Protein AF-A0AAN4QYD1-F1 (afdb_monomer)

Mean predicted aligned error: 4.66 Å

Secondary structure (DSSP, 8-state):
-----HHHHHHHTTHHHHHHTT--EEEEE-SSSSSEEEEETTSPPEEEPTTS-EEETTS-EESSHHHHHHHHHHHHHHHHHHHHHHT-HHHHHHHHHHHHH-SEEEEEEEEETTEEEEEEEETTS--EEEEEETHHHHHHHHHHHHTT--PPP-

Foldseek 3Di:
DDPDDVLNVQLVLVCLLLLLQQWHWDWACDPDQARTWIDTPPAFIWGQHPQQKIAGPVGDIDNHNQVVLVVSLVVSLVQLVVCVVVVVQQNLVSLLCRNPQGHKHWPDWDDDPQWIWTWIGRPPGDIDIDIHHNSVVSSVVSNVVSVPRGRDDD

Solvent-accessible surface area (backbone atoms only — not comparable to full-atom values): 8546 Å² total; per-residue (Å²): 130,85,77,80,46,72,67,58,50,56,52,53,59,44,46,60,51,42,14,35,67,33,41,47,68,46,79,41,87,45,92,66,90,32,60,28,32,41,44,38,72,98,52,65,50,28,36,30,35,83,87,51,26,37,38,34,74,84,70,50,69,38,71,37,60,65,51,52,52,52,48,53,41,52,53,51,53,53,52,51,51,53,30,60,76,71,62,38,47,46,62,49,51,42,49,55,43,1,66,82,56,26,36,54,49,64,78,45,51,44,80,53,87,71,26,35,40,36,35,33,30,37,72,100,52,68,79,45,77,49,72,39,68,51,42,72,59,47,44,54,52,42,58,57,48,50,76,66,64,60,81,82,84,131

pLDDT: mean 91.32, std 9.87, range [44.62, 98.31]

Sequence (154 aa):
MIHPDALSRDYARLITPLGRMGWHVSLRECRDDARFLIVIGGRPTIRIMNDGSWRSDDGMGGPDPASLLDEYRRITLEDARRRFDMGDLRGIARLILAPDEGPCAILSAARNGFGLDVEYRPRGRTLRDIRIDHWRTRMRETMRGVRRIGLEEQ

Nearest PDB structures (foldseek):
  6cau-assembly1_A  TM=6.089E-01  e=3.905E-01  Acinetobacter baumannii
  8egm-assembly1_A  TM=5.827E-01  e=5.526E-01  Pseudomonas aeruginosa PAO1
  8dof-assembly1_A-2  TM=5.675E-01  e=7.819E-01  Pseudomonas aeruginosa
  9d9k-assembly1_A  TM=5.503E-01  e=7.379E-01  Pseudomonas aeruginosa PAO1
  8egn-assembly1_A  TM=5.643E-01  e=1.044E+00  Pseudomonas aeruginosa PAO1

Structure (mmCIF, N/CA/C/O backbone):
data_AF-A0AAN4QYD1-F1
#
_entry.id   AF-A0AAN4QYD1-F1
#
loop_
_atom_site.group_PDB
_atom_site.id
_atom_site.type_symbol
_atom_site.label_atom_id
_atom_site.label_alt_id
_atom_site.label_comp_id
_atom_site.label_asym_id
_atom_site.label_entity_id
_atom_site.label_seq_id
_atom_site.pdbx_PDB_ins_code
_atom_site.Cartn_x
_atom_site.Cartn_y
_atom_site.Cartn_z
_atom_site.occupancy
_atom_site.B_iso_or_equiv
_atom_site.auth_seq_id
_atom_site.auth_comp_id
_atom_site.auth_asym_id
_atom_site.auth_atom_id
_atom_site.pdbx_PDB_model_num
ATOM 1 N N . MET A 1 1 ? -24.107 5.905 6.296 1.00 44.62 1 MET A N 1
ATOM 2 C CA . MET A 1 1 ? -23.041 6.925 6.233 1.00 44.62 1 MET A CA 1
ATOM 3 C C . MET A 1 1 ? -22.548 7.128 7.658 1.00 44.62 1 MET A C 1
ATOM 5 O O . MET A 1 1 ? -23.324 7.629 8.464 1.00 44.62 1 MET A O 1
ATOM 9 N N . ILE A 1 2 ? -21.324 6.683 7.977 1.00 50.66 2 ILE A N 1
ATOM 10 C CA . ILE A 1 2 ? -20.746 6.745 9.331 1.00 50.66 2 ILE A CA 1
ATOM 11 C C . ILE A 1 2 ? -20.765 8.206 9.785 1.00 50.66 2 ILE A C 1
ATOM 13 O O . ILE A 1 2 ? -20.194 9.064 9.113 1.00 50.66 2 ILE A O 1
ATOM 17 N N . HIS A 1 3 ? -21.438 8.505 10.896 1.00 49.31 3 HIS A N 1
ATOM 18 C CA . HIS A 1 3 ? -21.309 9.808 11.544 1.00 49.31 3 HIS A CA 1
ATOM 19 C C . HIS A 1 3 ? -19.877 9.901 12.094 1.00 49.31 3 HIS A C 1
ATOM 21 O O . HIS A 1 3 ? -19.503 9.011 12.859 1.00 49.31 3 HIS A O 1
ATOM 27 N N . PRO A 1 4 ? -19.048 10.885 11.693 1.00 59.59 4 PRO A N 1
ATOM 28 C CA . PRO A 1 4 ? -17.631 10.868 12.034 1.00 59.59 4 PRO A CA 1
ATOM 29 C C . PRO A 1 4 ? -17.432 11.197 13.517 1.00 59.59 4 PRO A C 1
ATOM 31 O O . PRO A 1 4 ? -17.281 12.356 13.905 1.00 59.59 4 PRO A O 1
ATOM 34 N N . ASP A 1 5 ? -17.418 10.159 14.350 1.00 75.44 5 ASP A N 1
ATOM 35 C CA . ASP A 1 5 ? -16.858 10.230 15.694 1.00 75.44 5 ASP A CA 1
ATOM 36 C C . ASP A 1 5 ? -15.328 10.412 15.627 1.00 75.44 5 ASP A C 1
ATOM 38 O O . ASP A 1 5 ? -14.701 10.317 14.566 1.00 75.44 5 ASP A O 1
ATOM 42 N N . ALA A 1 6 ? -14.713 10.771 16.757 1.00 83.50 6 ALA A N 1
ATOM 43 C CA . ALA A 1 6 ? -13.269 11.005 16.825 1.00 83.50 6 ALA A CA 1
ATOM 44 C C . ALA A 1 6 ? -12.468 9.790 16.320 1.00 83.50 6 ALA A C 1
ATOM 46 O O . ALA A 1 6 ? -11.572 9.951 15.497 1.00 83.50 6 ALA A O 1
ATOM 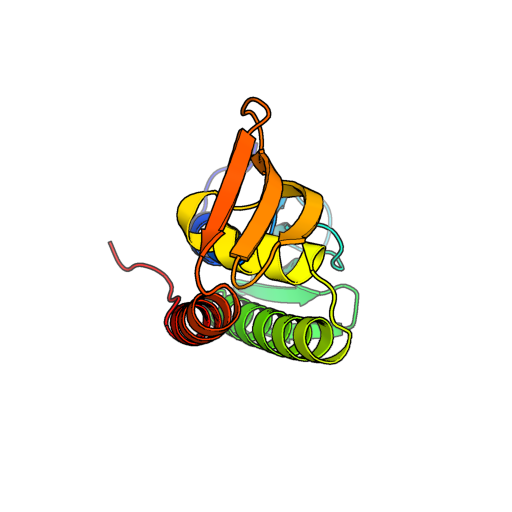47 N N . LEU A 1 7 ? -12.890 8.580 16.698 1.00 85.25 7 LEU A N 1
ATOM 48 C CA . LEU A 1 7 ? -12.219 7.337 16.334 1.00 85.25 7 LEU A CA 1
ATOM 49 C C . LEU A 1 7 ? -12.227 7.073 14.821 1.00 85.25 7 LEU A C 1
ATOM 51 O O . LEU A 1 7 ? -11.203 6.722 14.233 1.00 85.25 7 LEU A O 1
ATOM 55 N N . SER A 1 8 ? -13.370 7.282 14.165 1.00 85.81 8 SER A N 1
ATOM 56 C CA . SER A 1 8 ? -13.487 7.139 12.710 1.00 85.81 8 SER A CA 1
ATOM 57 C C . SER A 1 8 ? -12.594 8.139 11.976 1.00 85.81 8 SER A C 1
ATOM 59 O O . SER A 1 8 ? -12.011 7.802 10.944 1.00 85.81 8 SER A O 1
ATOM 61 N N . ARG A 1 9 ? -12.446 9.361 12.510 1.00 89.12 9 ARG A N 1
ATOM 62 C CA . ARG A 1 9 ? -11.532 10.371 11.952 1.00 89.12 9 ARG A CA 1
ATOM 63 C C . ARG A 1 9 ? -10.071 9.969 12.120 1.00 89.12 9 ARG A C 1
ATOM 65 O O . ARG A 1 9 ? -9.315 10.105 11.160 1.00 89.12 9 ARG A O 1
ATOM 72 N N . ASP A 1 10 ? -9.691 9.419 13.268 1.00 91.31 10 ASP A N 1
ATOM 73 C CA . ASP A 1 10 ? -8.314 8.981 13.515 1.00 91.31 10 ASP A CA 1
ATOM 74 C C . ASP A 1 10 ? -7.888 7.866 12.557 1.00 91.31 10 ASP A C 1
ATOM 76 O O . ASP A 1 10 ? -6.832 7.952 11.929 1.00 91.31 10 ASP A O 1
ATOM 80 N N . TYR A 1 11 ? -8.746 6.870 12.338 1.00 93.69 11 TYR A N 1
ATOM 81 C CA . TYR A 1 11 ? -8.471 5.821 11.355 1.00 93.69 11 TYR A CA 1
ATOM 82 C C . TYR A 1 11 ? -8.593 6.304 9.900 1.00 93.69 11 TYR A C 1
ATOM 84 O O . TYR A 1 11 ? -7.868 5.813 9.034 1.00 93.69 11 TYR A O 1
ATOM 92 N N . ALA A 1 12 ? -9.438 7.297 9.597 1.00 92.44 12 ALA A N 1
ATOM 93 C CA . ALA A 1 12 ? -9.495 7.898 8.259 1.00 92.44 12 ALA A CA 1
ATOM 94 C C . ALA A 1 12 ? -8.178 8.587 7.862 1.00 92.44 12 ALA A C 1
ATOM 96 O O . ALA A 1 12 ? -7.827 8.592 6.678 1.00 92.44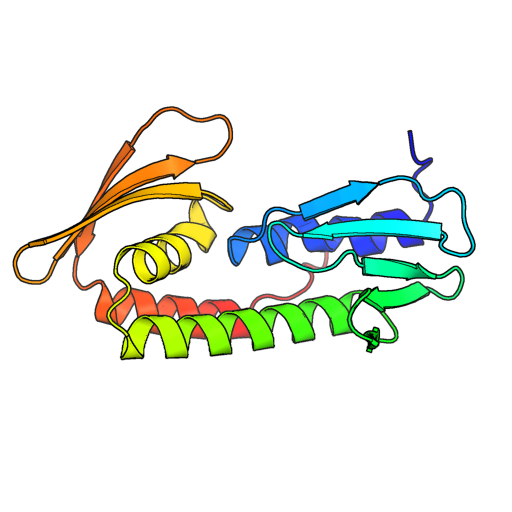 12 ALA A O 1
ATOM 97 N N . ARG A 1 13 ? -7.401 9.094 8.832 1.00 93.00 13 ARG A N 1
ATOM 98 C CA . ARG A 1 13 ? -6.064 9.673 8.586 1.00 93.00 13 ARG A CA 1
ATOM 99 C C . ARG A 1 13 ? -5.071 8.661 8.015 1.00 93.00 13 ARG A C 1
ATOM 101 O O . ARG A 1 13 ? -4.077 9.074 7.428 1.00 93.00 13 ARG A O 1
ATOM 108 N N . LEU A 1 14 ? -5.344 7.357 8.112 1.00 95.00 14 LEU A N 1
ATOM 109 C CA . LEU A 1 14 ? -4.507 6.316 7.514 1.00 95.00 14 LEU A CA 1
ATOM 110 C C . LEU A 1 14 ? -4.647 6.212 5.993 1.00 95.00 14 LEU A C 1
ATOM 112 O O . LEU A 1 14 ? -3.752 5.672 5.344 1.00 95.00 14 LEU A O 1
ATOM 116 N N . ILE A 1 15 ? -5.729 6.723 5.397 1.00 93.94 15 ILE A N 1
ATOM 117 C CA . ILE A 1 15 ? -6.004 6.544 3.962 1.00 93.94 15 ILE A CA 1
ATOM 118 C C . ILE A 1 15 ? -4.862 7.107 3.106 1.00 93.94 15 ILE A C 1
ATOM 120 O O . ILE A 1 15 ? -4.364 6.421 2.216 1.00 93.94 15 ILE A O 1
ATOM 124 N N . THR A 1 16 ? -4.412 8.328 3.398 1.00 93.19 16 THR A N 1
ATOM 125 C CA . THR A 1 16 ? -3.312 8.982 2.674 1.00 93.19 16 THR A CA 1
ATOM 126 C C . THR A 1 16 ? -1.972 8.247 2.824 1.00 93.19 16 THR A C 1
ATOM 128 O O . THR A 1 16 ? -1.390 7.885 1.798 1.00 93.19 16 THR A O 1
ATOM 131 N N . PRO A 1 17 ? -1.450 7.984 4.039 1.00 95.50 17 PRO A N 1
ATOM 132 C CA . PRO A 1 17 ? -0.160 7.315 4.199 1.00 95.50 17 PRO A CA 1
ATOM 133 C C . PRO A 1 17 ? -0.166 5.875 3.667 1.00 95.50 17 PRO A C 1
ATOM 135 O O . PRO A 1 17 ? 0.793 5.469 3.009 1.00 95.50 17 PRO A O 1
ATOM 138 N N . LEU A 1 18 ? -1.251 5.115 3.861 1.00 95.88 18 LEU A N 1
ATOM 139 C CA . LEU A 1 18 ? -1.398 3.785 3.258 1.00 95.88 18 LEU A CA 1
ATOM 140 C C . LEU A 1 18 ? -1.479 3.873 1.723 1.00 95.88 18 LEU A C 1
ATOM 142 O O . LEU A 1 18 ? -0.868 3.066 1.020 1.00 95.88 18 LEU A O 1
ATOM 146 N N . GLY A 1 19 ? -2.153 4.897 1.194 1.00 94.56 19 GLY A N 1
ATOM 147 C CA . GLY A 1 19 ? -2.206 5.198 -0.235 1.00 94.56 19 GLY A CA 1
ATOM 148 C C . GLY A 1 19 ? -0.830 5.478 -0.842 1.00 94.56 19 GLY A C 1
ATOM 149 O O . GLY A 1 19 ? -0.517 4.913 -1.888 1.00 94.56 19 GLY A O 1
ATOM 150 N N . ARG A 1 20 ? 0.028 6.248 -0.156 1.00 94.50 20 ARG A N 1
ATOM 151 C CA . ARG A 1 20 ? 1.432 6.495 -0.557 1.00 94.50 20 ARG A CA 1
ATOM 152 C C . ARG A 1 20 ? 2.293 5.223 -0.567 1.00 94.50 20 ARG A C 1
ATOM 154 O O . ARG A 1 20 ? 3.327 5.188 -1.226 1.00 94.50 20 ARG A O 1
ATOM 161 N N . MET A 1 21 ? 1.871 4.169 0.135 1.00 95.50 21 MET A N 1
ATOM 162 C CA . MET A 1 21 ? 2.471 2.827 0.066 1.00 95.50 21 MET A CA 1
ATOM 163 C C . MET A 1 21 ? 1.845 1.93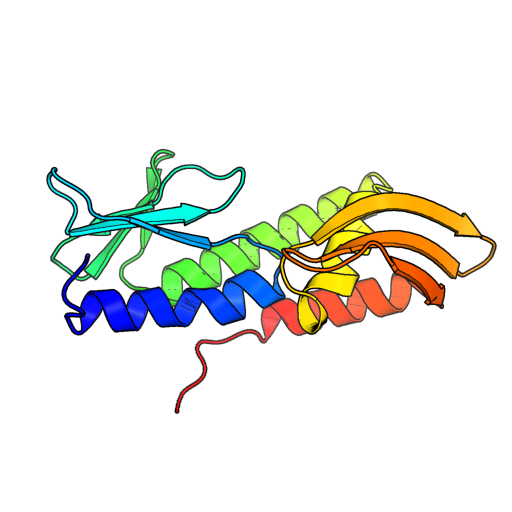5 -1.022 1.00 95.50 21 MET A C 1
ATOM 165 O O . MET A 1 21 ? 2.297 0.812 -1.243 1.00 95.50 21 MET A O 1
ATOM 169 N N . GLY A 1 22 ? 0.823 2.429 -1.722 1.00 93.94 22 GLY A N 1
ATOM 170 C CA . GLY A 1 22 ? 0.151 1.750 -2.829 1.00 93.94 22 GLY A CA 1
ATOM 171 C C . GLY A 1 22 ? -1.066 0.933 -2.403 1.00 93.94 22 GLY A C 1
ATOM 172 O O . GLY A 1 22 ? -1.621 0.201 -3.226 1.00 93.94 22 GLY A O 1
ATOM 173 N N . TRP A 1 23 ? -1.501 1.048 -1.145 1.00 94.75 23 TRP A N 1
ATOM 174 C CA . TRP A 1 23 ? -2.662 0.332 -0.623 1.00 94.75 23 TRP A CA 1
ATOM 175 C C . TRP A 1 23 ? -3.958 1.067 -0.933 1.00 94.75 23 TRP A C 1
ATOM 177 O O . TRP A 1 23 ? -4.120 2.250 -0.638 1.00 94.75 23 TRP A O 1
ATOM 187 N N . HIS A 1 24 ? -4.920 0.345 -1.502 1.00 91.75 24 HIS A N 1
ATOM 188 C CA . HIS A 1 24 ? -6.289 0.840 -1.590 1.00 91.75 24 HIS A CA 1
ATOM 189 C C . HIS A 1 24 ? -6.989 0.598 -0.256 1.00 91.75 24 HIS A C 1
ATOM 191 O O . HIS A 1 24 ? -7.047 -0.545 0.188 1.00 91.75 24 HIS A O 1
ATOM 197 N N . VAL A 1 25 ? -7.496 1.667 0.359 1.00 93.50 25 VAL A N 1
ATOM 198 C CA . VAL A 1 25 ? -8.115 1.643 1.689 1.00 93.50 25 VAL A CA 1
ATOM 199 C C . VAL A 1 25 ? -9.547 2.148 1.596 1.00 93.50 25 VAL A C 1
ATOM 201 O O . VAL A 1 25 ? -9.850 3.080 0.847 1.00 93.50 25 VAL A O 1
ATOM 204 N N . SER A 1 26 ? -10.459 1.531 2.336 1.00 91.75 26 SER A N 1
ATOM 205 C CA . SER A 1 26 ? -11.837 2.003 2.471 1.00 91.75 26 SER A CA 1
ATOM 206 C C . SER A 1 26 ? -12.372 1.700 3.861 1.00 91.75 26 SER A C 1
ATOM 208 O O . SER A 1 26 ? -12.201 0.591 4.358 1.00 91.75 26 SER A O 1
ATOM 210 N N . LEU A 1 27 ? -13.055 2.674 4.458 1.00 91.88 27 LEU A N 1
ATOM 211 C CA . LEU A 1 27 ? -13.790 2.493 5.706 1.00 91.88 27 LEU A CA 1
ATOM 212 C C . LEU A 1 27 ? -15.211 2.018 5.398 1.00 91.88 27 LEU A C 1
ATOM 214 O O . LEU A 1 27 ? -15.832 2.495 4.443 1.00 91.88 27 LEU A O 1
ATOM 218 N N . ARG A 1 28 ? -15.731 1.079 6.185 1.00 90.75 28 ARG A N 1
ATOM 219 C CA . ARG A 1 28 ? -17.096 0.557 6.042 1.00 90.75 28 ARG A CA 1
ATOM 220 C C . ARG A 1 28 ? -17.775 0.447 7.392 1.00 90.75 28 ARG A C 1
ATOM 222 O O . ARG A 1 28 ? -17.135 0.116 8.380 1.00 90.75 28 ARG A O 1
ATOM 229 N N . GLU A 1 29 ? -19.081 0.673 7.411 1.00 86.81 29 GLU A N 1
ATOM 230 C CA . GLU A 1 29 ? -19.897 0.373 8.588 1.00 86.81 29 GLU A CA 1
ATOM 231 C C . GLU A 1 29 ? -19.805 -1.114 8.922 1.00 86.81 29 GLU A C 1
ATOM 233 O O . GLU A 1 29 ? -19.813 -1.963 8.026 1.00 86.81 29 GLU A O 1
ATOM 238 N N . CYS A 1 30 ? -19.728 -1.412 10.214 1.00 83.56 30 CYS A N 1
ATOM 239 C CA . CYS A 1 30 ? -19.904 -2.756 10.733 1.00 83.56 30 CYS A CA 1
ATOM 240 C C . CYS A 1 30 ? -21.259 -2.832 11.442 1.00 83.56 30 CYS A C 1
ATOM 242 O O . CYS A 1 30 ? -21.732 -1.834 11.984 1.00 83.56 30 CYS A O 1
ATOM 244 N N . ARG A 1 31 ? -21.898 -4.003 11.403 1.00 74.81 31 ARG A N 1
ATOM 245 C CA . ARG A 1 31 ? -23.153 -4.273 12.122 1.00 74.81 31 ARG A CA 1
ATOM 246 C C . ARG A 1 31 ? -22.954 -5.192 13.336 1.00 74.81 31 ARG A C 1
ATOM 248 O O . ARG A 1 31 ? -23.939 -5.524 13.984 1.00 74.81 31 ARG A O 1
ATOM 255 N N . ASP A 1 32 ? -21.707 -5.567 13.618 1.00 78.38 32 ASP A N 1
ATOM 256 C CA . ASP A 1 32 ? -21.326 -6.544 14.640 1.00 78.38 32 ASP A CA 1
ATOM 257 C C . ASP A 1 32 ? -20.633 -5.862 15.843 1.00 78.38 32 ASP A C 1
ATOM 259 O O . ASP A 1 32 ? -20.857 -4.686 16.123 1.00 78.38 32 ASP A O 1
ATOM 263 N N . ASP A 1 33 ? -19.795 -6.602 16.572 1.00 83.62 33 ASP A N 1
ATOM 264 C CA . ASP A 1 33 ? -19.041 -6.167 17.759 1.00 83.62 33 ASP A CA 1
ATOM 265 C C . ASP A 1 33 ? -17.927 -5.142 17.468 1.00 83.62 33 ASP A C 1
ATOM 267 O O . ASP A 1 33 ? -17.372 -4.532 18.389 1.00 83.62 33 ASP A O 1
ATOM 271 N N . ALA A 1 34 ? -17.616 -4.918 16.193 1.00 89.06 34 ALA A N 1
ATOM 272 C CA . ALA A 1 34 ? -16.711 -3.872 15.746 1.00 89.06 34 ALA A CA 1
ATOM 273 C C . ALA A 1 34 ? -17.452 -2.552 15.498 1.00 89.06 34 ALA A C 1
ATOM 275 O O . ALA A 1 34 ? -18.576 -2.510 15.002 1.00 89.06 34 ALA A O 1
ATOM 276 N N . ARG A 1 35 ? -16.771 -1.440 15.768 1.00 89.19 35 ARG A N 1
ATOM 277 C CA . ARG A 1 35 ? -17.258 -0.088 15.487 1.00 89.19 35 ARG A CA 1
ATOM 278 C C . ARG A 1 35 ? -17.396 0.152 13.984 1.00 89.19 35 ARG A C 1
ATOM 280 O O . ARG A 1 35 ? -18.418 0.644 13.512 1.00 89.19 35 ARG A O 1
ATOM 287 N N . PHE A 1 36 ? -16.351 -0.176 13.233 1.00 92.56 36 PHE A N 1
ATOM 288 C CA . PHE A 1 36 ? -16.314 -0.114 11.774 1.00 92.56 36 PHE A CA 1
ATOM 289 C C . PHE A 1 36 ? -15.200 -1.016 11.239 1.00 92.56 36 PHE A C 1
ATOM 291 O O . PHE A 1 36 ? -14.390 -1.560 11.990 1.00 92.56 36 PHE A O 1
ATOM 298 N N . LEU A 1 37 ? -15.178 -1.193 9.923 1.00 94.56 37 LEU A N 1
ATOM 299 C CA . LEU A 1 37 ? -14.199 -2.008 9.219 1.00 94.56 37 LEU A CA 1
ATOM 300 C C . LEU A 1 37 ? -13.269 -1.129 8.388 1.00 94.56 37 LEU A C 1
ATOM 302 O O . LEU A 1 37 ? -13.701 -0.140 7.790 1.00 94.56 37 LEU A O 1
ATOM 306 N N . ILE A 1 38 ? -12.017 -1.555 8.267 1.00 95.00 38 ILE A N 1
ATOM 307 C CA . ILE A 1 38 ? -11.072 -1.071 7.266 1.00 95.00 38 ILE A CA 1
ATOM 308 C C . ILE A 1 38 ? -10.814 -2.204 6.284 1.00 95.00 38 ILE A C 1
ATOM 310 O O . ILE A 1 38 ? -10.351 -3.286 6.644 1.00 95.00 38 ILE A O 1
ATOM 314 N N . VAL A 1 39 ? -11.118 -1.944 5.019 1.00 95.19 39 VAL A N 1
ATOM 315 C CA . VAL A 1 39 ? -10.834 -2.853 3.913 1.00 95.19 39 VAL A CA 1
ATOM 316 C C . VAL A 1 39 ? -9.585 -2.361 3.209 1.00 95.19 39 VAL A C 1
ATOM 318 O O . VAL A 1 39 ? -9.564 -1.233 2.710 1.00 95.19 39 VAL A O 1
ATOM 321 N N . ILE A 1 40 ? -8.568 -3.220 3.149 1.00 93.81 40 ILE A N 1
ATOM 322 C CA . ILE A 1 40 ? -7.338 -2.972 2.402 1.00 93.81 40 ILE A CA 1
ATOM 323 C C . ILE A 1 40 ? -7.244 -3.979 1.255 1.00 93.81 40 ILE A C 1
ATOM 325 O O . ILE A 1 40 ? -7.382 -5.184 1.451 1.00 93.81 40 ILE A O 1
ATOM 329 N N . GLY A 1 41 ? -7.061 -3.486 0.028 1.00 88.94 41 GLY A N 1
ATOM 330 C CA . GLY A 1 41 ? -7.114 -4.314 -1.179 1.00 88.94 41 GLY A CA 1
ATOM 331 C C . GLY A 1 41 ? -6.140 -5.499 -1.144 1.00 88.94 41 GLY A C 1
ATOM 332 O O . GLY A 1 41 ? -4.931 -5.307 -1.023 1.00 88.94 41 GLY A O 1
ATOM 333 N N . GLY A 1 42 ? -6.667 -6.720 -1.290 1.00 87.38 42 GLY A N 1
ATOM 334 C CA . GLY A 1 42 ? -5.875 -7.957 -1.273 1.00 87.38 42 GLY A CA 1
ATOM 335 C C . GLY A 1 42 ? -5.377 -8.375 0.115 1.00 87.38 42 GLY A C 1
ATOM 336 O O . GLY A 1 42 ? -4.489 -9.222 0.201 1.00 87.38 42 GLY A O 1
ATOM 337 N N . ARG A 1 43 ? -5.914 -7.780 1.185 1.00 93.75 43 ARG A N 1
ATOM 338 C CA . ARG A 1 43 ? -5.593 -8.105 2.577 1.00 93.75 43 ARG A CA 1
ATOM 339 C C . ARG A 1 43 ? -6.846 -8.534 3.346 1.00 93.75 43 ARG A C 1
ATOM 341 O O . ARG A 1 43 ? -7.955 -8.215 2.909 1.00 93.75 43 ARG A O 1
ATOM 348 N N . PRO A 1 44 ? -6.678 -9.261 4.462 1.00 93.62 44 PRO A N 1
ATOM 349 C CA . PRO A 1 44 ? -7.788 -9.585 5.350 1.00 93.62 44 PRO A CA 1
ATOM 350 C C . PRO A 1 44 ? -8.470 -8.317 5.887 1.00 93.62 44 PRO A C 1
ATOM 352 O O . PRO A 1 44 ? -7.855 -7.245 5.942 1.00 93.62 44 PRO A O 1
ATOM 355 N N . THR A 1 45 ? -9.753 -8.417 6.244 1.00 95.00 45 THR A N 1
ATOM 356 C CA . THR A 1 45 ? -10.499 -7.255 6.741 1.00 95.00 45 THR A CA 1
ATOM 357 C C . THR A 1 45 ? -10.014 -6.912 8.137 1.00 95.00 45 THR A C 1
ATOM 359 O O . THR A 1 45 ? -9.786 -7.795 8.963 1.00 95.00 45 THR A O 1
ATOM 362 N N . ILE A 1 46 ? -9.888 -5.619 8.413 1.00 96.38 46 ILE A N 1
ATOM 363 C CA . ILE A 1 46 ? -9.524 -5.121 9.733 1.00 96.38 46 ILE A CA 1
ATOM 364 C C . ILE A 1 46 ? -10.787 -4.614 10.423 1.00 96.38 46 ILE A C 1
ATOM 366 O O . ILE A 1 46 ? -11.498 -3.762 9.891 1.00 96.38 46 ILE A O 1
ATOM 370 N N . ARG A 1 47 ? -11.062 -5.130 11.614 1.00 95.69 47 ARG A N 1
ATOM 371 C CA . ARG A 1 47 ? -12.098 -4.666 12.536 1.00 95.69 47 ARG A CA 1
ATOM 372 C C . ARG A 1 47 ? -11.514 -3.628 13.476 1.00 95.69 47 ARG A C 1
ATOM 374 O O . ARG A 1 47 ? -10.469 -3.877 14.072 1.00 95.69 47 ARG A O 1
ATOM 381 N N . ILE A 1 48 ? -12.198 -2.500 13.621 1.00 95.75 48 ILE A N 1
ATOM 382 C CA . ILE A 1 48 ? -11.881 -1.486 14.626 1.00 95.75 48 ILE A CA 1
ATOM 383 C C . ILE A 1 48 ? -12.849 -1.643 15.784 1.00 95.75 48 ILE A C 1
ATOM 385 O O . ILE A 1 48 ? -14.062 -1.604 15.586 1.00 95.75 48 ILE A O 1
ATOM 389 N N . MET A 1 49 ? -12.318 -1.838 16.981 1.00 94.50 49 MET A N 1
ATOM 390 C CA . MET A 1 49 ? -13.091 -2.100 18.188 1.00 94.50 49 MET A CA 1
ATOM 391 C C . MET A 1 49 ? -13.492 -0.786 18.876 1.00 94.50 49 MET A C 1
ATOM 393 O O . MET A 1 49 ? -12.957 0.282 18.582 1.00 94.50 49 MET A O 1
ATOM 397 N N . ASN A 1 50 ? -14.444 -0.851 19.811 1.00 90.25 50 ASN A N 1
ATOM 398 C CA . ASN A 1 50 ? -14.926 0.338 20.530 1.00 90.25 50 ASN A CA 1
ATOM 399 C C . ASN A 1 50 ? -13.868 0.982 21.444 1.00 90.25 50 ASN A C 1
ATOM 401 O O . ASN A 1 50 ? -13.966 2.171 21.728 1.00 90.25 50 ASN A O 1
ATOM 405 N N . ASP A 1 51 ? -12.870 0.216 21.892 1.00 91.44 51 ASP A N 1
ATOM 406 C CA . ASP A 1 51 ? -11.731 0.715 22.677 1.00 91.44 51 ASP A CA 1
ATOM 407 C C . ASP A 1 51 ? -10.645 1.382 21.812 1.00 91.44 51 ASP A C 1
ATOM 409 O O . ASP A 1 51 ? -9.648 1.872 22.333 1.00 91.44 51 ASP A O 1
ATOM 413 N N . GLY A 1 52 ? -10.846 1.413 20.492 1.00 92.75 52 GLY A N 1
ATOM 414 C CA . GLY A 1 52 ? -9.928 1.989 19.520 1.00 92.75 52 GLY A CA 1
ATOM 415 C C . GLY A 1 52 ? -8.844 1.043 19.012 1.00 92.75 52 GLY A C 1
ATOM 416 O O . GLY A 1 52 ? -8.139 1.413 18.070 1.00 92.75 52 GLY A O 1
ATOM 417 N N . SER A 1 53 ? -8.759 -0.180 19.540 1.00 96.56 53 SER A N 1
ATOM 418 C CA . SER A 1 53 ? -7.872 -1.218 19.014 1.00 96.56 53 SER A CA 1
ATOM 419 C C . SER A 1 53 ? -8.340 -1.743 17.655 1.00 96.56 53 SER A C 1
ATOM 421 O O . SER A 1 53 ? -9.500 -1.585 17.260 1.00 96.56 53 SER A O 1
ATOM 423 N N . TRP A 1 54 ? -7.434 -2.390 16.924 1.00 96.94 54 TRP A N 1
ATOM 424 C CA . TRP A 1 54 ? -7.741 -3.036 15.653 1.00 96.94 54 TRP A CA 1
ATOM 425 C C . TRP A 1 54 ? -7.376 -4.517 15.669 1.00 96.94 54 TRP A C 1
ATOM 427 O O . TRP A 1 54 ? -6.419 -4.940 16.324 1.00 96.94 54 TRP A O 1
ATOM 437 N N . ARG A 1 55 ? -8.138 -5.312 14.916 1.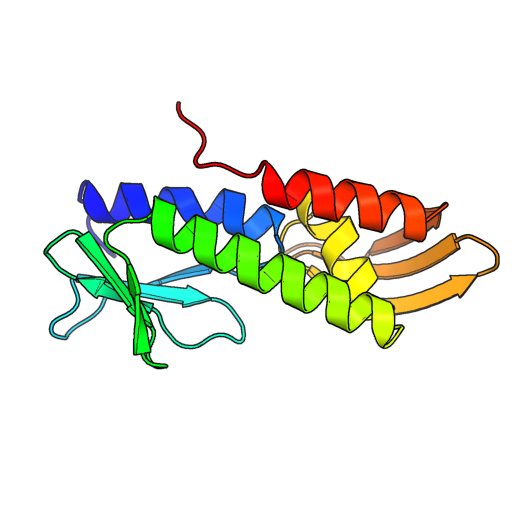00 96.94 55 ARG A N 1
ATOM 438 C CA . ARG A 1 55 ? -7.900 -6.743 14.703 1.00 96.94 55 ARG A CA 1
ATOM 439 C C . ARG A 1 55 ? -8.163 -7.121 13.256 1.00 96.94 55 ARG A C 1
ATOM 441 O O . ARG A 1 55 ? -9.221 -6.823 12.718 1.00 96.94 55 ARG A O 1
ATOM 448 N N . SER A 1 56 ? -7.214 -7.791 12.633 1.00 95.31 56 SER A N 1
ATOM 449 C CA . SER A 1 56 ? -7.346 -8.380 11.305 1.00 95.31 56 SER A CA 1
ATOM 450 C C . SER A 1 56 ? -7.990 -9.769 11.395 1.00 95.31 56 SER A C 1
ATOM 452 O O . SER A 1 56 ? -7.821 -10.465 12.397 1.00 95.31 56 SER A O 1
ATOM 454 N N . ASP A 1 57 ? -8.712 -10.198 10.355 1.00 92.25 57 ASP A N 1
ATOM 455 C CA . ASP A 1 57 ? -9.311 -11.547 10.282 1.00 92.25 57 ASP A CA 1
ATOM 456 C C . ASP A 1 57 ? -8.283 -12.682 10.433 1.00 92.25 57 ASP A C 1
ATOM 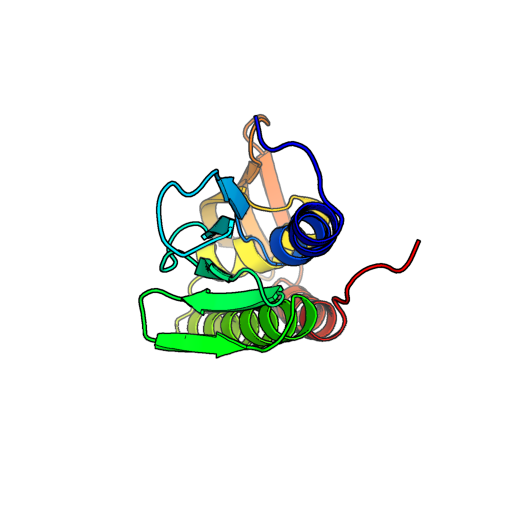458 O O . ASP A 1 57 ? -8.634 -13.785 10.842 1.00 92.25 57 ASP A O 1
ATOM 462 N N . ASP A 1 58 ? -7.019 -12.427 10.093 1.00 91.81 58 ASP A N 1
ATOM 463 C CA . ASP A 1 58 ? -5.923 -13.396 10.191 1.00 91.81 58 ASP A CA 1
ATOM 464 C C . ASP A 1 58 ? -5.232 -13.419 11.566 1.00 91.81 58 ASP A C 1
ATOM 466 O O . ASP A 1 58 ? -4.232 -14.112 11.746 1.00 91.81 58 ASP A O 1
ATOM 470 N N . GLY A 1 59 ? -5.770 -12.690 12.549 1.00 90.38 59 GLY A N 1
ATOM 471 C CA . GLY A 1 59 ? -5.317 -12.726 13.939 1.00 90.38 59 GLY A CA 1
ATOM 472 C C . GLY A 1 59 ? -4.277 -11.671 14.314 1.00 90.38 59 GLY A C 1
ATOM 473 O O . GLY A 1 59 ? -3.900 -11.598 15.483 1.00 90.38 59 GLY A O 1
ATOM 474 N N . MET A 1 60 ? -3.834 -10.823 13.380 1.00 94.62 60 MET A N 1
ATOM 475 C CA . MET A 1 60 ? -3.023 -9.649 13.729 1.00 94.62 60 MET A CA 1
ATOM 476 C C . MET A 1 60 ? -3.860 -8.595 14.460 1.00 94.62 60 MET A C 1
ATOM 478 O O . MET A 1 60 ? -5.069 -8.493 14.251 1.00 94.62 60 MET A O 1
ATOM 482 N N . GLY A 1 61 ? -3.224 -7.763 15.280 1.00 96.56 61 GLY A N 1
ATOM 483 C CA . GLY A 1 61 ? -3.907 -6.667 15.954 1.00 96.56 61 GLY A CA 1
ATOM 484 C C . GLY A 1 61 ? -2.952 -5.692 16.619 1.00 96.56 61 GLY A C 1
ATOM 485 O O . GLY A 1 61 ? -1.759 -5.963 16.760 1.00 96.56 61 GLY A O 1
ATOM 486 N N . GLY A 1 62 ? -3.496 -4.560 17.045 1.00 97.69 62 GLY A N 1
ATOM 487 C CA . GLY A 1 62 ? -2.735 -3.517 17.714 1.00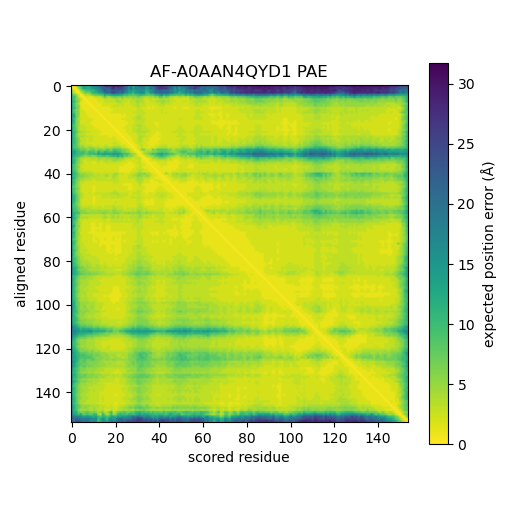 97.69 62 GLY A CA 1
ATOM 488 C C . GLY A 1 62 ? -3.632 -2.514 18.438 1.00 97.69 62 GLY A C 1
ATOM 489 O O . GLY A 1 62 ? -4.847 -2.498 18.225 1.00 97.69 62 GLY A O 1
ATOM 490 N N . PRO A 1 63 ? -3.050 -1.707 19.336 1.00 96.69 63 PRO A N 1
ATOM 491 C CA . PRO A 1 63 ? -3.811 -0.854 20.246 1.00 96.69 63 PRO A CA 1
ATOM 492 C C . PRO A 1 63 ? -4.432 0.380 19.582 1.00 96.69 63 PRO A C 1
ATOM 494 O O . PRO A 1 63 ? -5.397 0.918 20.110 1.00 96.69 63 PRO A O 1
ATOM 497 N N . ASP A 1 64 ? -3.887 0.846 18.455 1.00 95.06 64 ASP A N 1
ATOM 498 C CA . ASP A 1 64 ? -4.216 2.167 17.908 1.00 95.06 64 ASP A CA 1
ATOM 499 C C . ASP A 1 64 ? -3.927 2.289 16.388 1.00 95.06 64 ASP A C 1
ATOM 501 O O . ASP A 1 64 ? -3.282 1.413 15.796 1.00 95.06 64 ASP A O 1
ATOM 505 N N . PRO A 1 65 ? -4.359 3.382 15.724 1.00 95.31 65 PRO A N 1
ATOM 506 C CA . PRO A 1 65 ? -4.071 3.620 14.308 1.00 95.31 65 PRO A CA 1
ATOM 507 C C . PRO A 1 65 ? -2.579 3.653 13.949 1.00 95.31 65 PRO A C 1
ATOM 509 O O . PRO A 1 65 ? -2.209 3.252 12.842 1.00 95.31 65 PRO A O 1
ATOM 512 N N . ALA A 1 66 ? -1.711 4.134 14.844 1.00 95.88 66 ALA A N 1
ATOM 513 C CA . ALA A 1 66 ? -0.279 4.236 14.572 1.00 95.88 66 ALA A CA 1
ATOM 514 C C . ALA A 1 66 ? 0.352 2.842 14.459 1.00 95.88 66 ALA A C 1
ATOM 516 O O . ALA A 1 66 ? 1.075 2.576 13.497 1.00 95.88 66 ALA A O 1
ATOM 517 N N . SER A 1 67 ? -0.028 1.924 15.349 1.00 97.12 67 SER A N 1
ATOM 518 C CA . SER A 1 67 ? 0.388 0.522 15.307 1.00 97.12 67 SER A CA 1
ATOM 519 C C . SER A 1 67 ? -0.062 -0.185 14.021 1.00 97.12 67 SER A C 1
ATOM 521 O O . SER A 1 67 ? 0.698 -0.965 13.448 1.00 97.12 67 SER A O 1
ATOM 523 N N . LEU A 1 68 ? -1.253 0.139 13.496 1.00 96.94 68 LEU A N 1
ATOM 524 C CA . LEU A 1 68 ? -1.704 -0.368 12.195 1.00 96.94 68 LEU A CA 1
ATOM 525 C C . LEU A 1 68 ? -0.831 0.170 11.052 1.00 96.94 68 LEU A C 1
ATOM 527 O O . LEU A 1 68 ? -0.476 -0.563 10.126 1.00 96.94 68 LEU A O 1
ATOM 531 N N . LEU A 1 69 ? -0.460 1.451 11.111 1.00 96.56 69 LEU A N 1
ATOM 532 C CA . LEU A 1 69 ? 0.428 2.059 10.123 1.00 96.56 69 LEU A CA 1
ATOM 533 C C . LEU A 1 69 ? 1.842 1.461 10.164 1.00 96.56 69 LEU A C 1
ATOM 535 O O . LEU A 1 69 ? 2.443 1.262 9.107 1.00 96.56 69 LEU A O 1
ATOM 539 N N . ASP A 1 70 ? 2.394 1.213 11.354 1.00 96.31 70 ASP A N 1
ATOM 540 C CA . ASP A 1 70 ? 3.678 0.517 11.534 1.00 96.31 70 ASP A CA 1
ATOM 541 C C . ASP A 1 70 ? 3.640 -0.882 10.914 1.00 96.31 70 ASP A C 1
ATOM 543 O O . ASP A 1 70 ? 4.543 -1.255 10.157 1.00 96.31 70 ASP A O 1
ATOM 547 N N . GLU A 1 71 ? 2.560 -1.624 11.151 1.00 96.31 71 GLU A N 1
ATOM 548 C CA . GLU A 1 71 ? 2.393 -2.968 10.608 1.00 96.31 71 GLU A CA 1
ATOM 549 C C . GLU A 1 71 ? 2.346 -2.959 9.074 1.00 96.31 71 GLU A C 1
ATOM 551 O O . GLU A 1 71 ? 3.073 -3.701 8.407 1.00 96.31 71 GLU A O 1
ATOM 556 N N . TYR A 1 72 ? 1.587 -2.042 8.473 1.00 96.19 72 TYR A N 1
ATOM 557 C CA . TYR A 1 72 ? 1.549 -1.923 7.015 1.00 96.19 72 TYR A CA 1
ATOM 558 C C . TYR A 1 72 ? 2.855 -1.400 6.412 1.00 96.19 72 TYR A C 1
ATOM 560 O O . TYR A 1 72 ? 3.191 -1.778 5.284 1.00 96.19 72 TYR A O 1
ATOM 568 N N . ARG A 1 73 ? 3.642 -0.601 7.143 1.00 96.44 73 ARG A N 1
ATOM 569 C CA . ARG A 1 73 ? 5.019 -0.268 6.742 1.00 96.44 73 ARG A CA 1
ATOM 570 C C . ARG A 1 73 ? 5.890 -1.520 6.704 1.00 96.44 73 ARG A C 1
ATOM 572 O O . ARG A 1 73 ? 6.574 -1.739 5.701 1.00 96.44 73 ARG A O 1
ATOM 579 N N . ARG A 1 74 ? 5.839 -2.360 7.742 1.00 96.19 74 ARG A N 1
ATOM 580 C CA . ARG A 1 74 ? 6.582 -3.629 7.815 1.00 96.19 74 ARG A CA 1
ATOM 581 C C . ARG A 1 74 ? 6.219 -4.556 6.654 1.00 96.19 74 ARG A C 1
ATOM 583 O O . ARG A 1 74 ? 7.102 -4.919 5.876 1.00 96.19 74 ARG A O 1
ATOM 590 N N . ILE A 1 75 ? 4.927 -4.825 6.467 1.00 95.44 75 ILE A N 1
ATOM 591 C CA . ILE A 1 75 ? 4.392 -5.642 5.367 1.00 95.44 75 ILE A CA 1
ATOM 592 C C . ILE A 1 75 ? 4.862 -5.115 4.005 1.00 95.44 75 ILE A C 1
ATOM 594 O O . ILE A 1 75 ? 5.328 -5.875 3.156 1.00 95.44 75 ILE A O 1
ATOM 598 N N . THR A 1 76 ? 4.777 -3.799 3.789 1.00 96.06 76 THR A N 1
ATOM 599 C CA . THR A 1 76 ? 5.183 -3.174 2.521 1.00 96.06 76 THR A CA 1
ATOM 600 C C . THR A 1 76 ? 6.673 -3.369 2.247 1.00 96.06 76 THR A C 1
ATOM 602 O O . THR A 1 76 ? 7.057 -3.654 1.113 1.00 96.06 76 THR A O 1
ATOM 605 N N . LEU A 1 77 ? 7.526 -3.235 3.265 1.00 96.31 77 LEU A N 1
ATOM 606 C CA . LEU A 1 77 ? 8.975 -3.405 3.130 1.00 96.31 77 LEU A CA 1
ATOM 607 C C . LEU A 1 77 ? 9.375 -4.867 2.892 1.00 96.31 77 LEU A C 1
ATOM 609 O O . LEU A 1 77 ? 10.284 -5.126 2.100 1.00 96.31 77 LEU A O 1
ATOM 613 N N . GLU A 1 78 ? 8.700 -5.813 3.542 1.00 95.81 78 GLU A N 1
ATOM 614 C CA . GLU A 1 78 ? 8.904 -7.250 3.326 1.00 95.81 78 GLU A CA 1
ATOM 615 C C . GLU A 1 78 ? 8.495 -7.662 1.904 1.00 95.81 78 GLU A C 1
ATOM 617 O O . GLU A 1 78 ? 9.279 -8.294 1.188 1.00 95.81 78 GLU A O 1
ATOM 622 N N . ASP A 1 79 ? 7.320 -7.224 1.443 1.00 94.62 79 ASP A N 1
ATOM 623 C CA . ASP A 1 79 ? 6.859 -7.456 0.070 1.00 94.62 79 ASP A CA 1
ATOM 624 C C . ASP A 1 79 ? 7.791 -6.802 -0.959 1.00 94.62 79 ASP A C 1
ATOM 626 O O . ASP A 1 79 ? 8.094 -7.393 -1.997 1.00 94.62 79 ASP A O 1
ATOM 630 N N . ALA A 1 80 ? 8.273 -5.588 -0.677 1.00 94.50 80 ALA A N 1
ATOM 631 C CA . ALA A 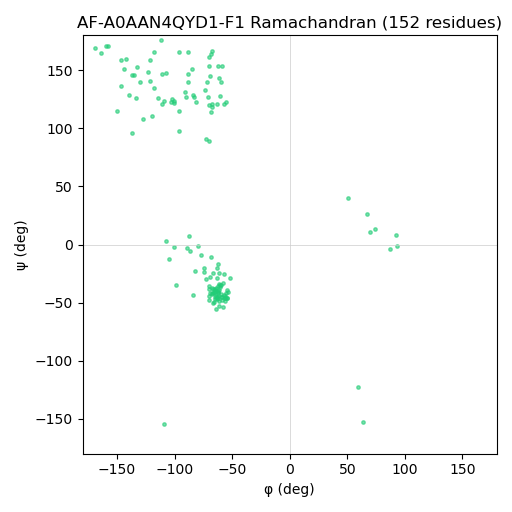1 80 ? 9.218 -4.870 -1.526 1.00 94.50 80 ALA A CA 1
ATOM 632 C C . ALA A 1 80 ? 10.525 -5.650 -1.710 1.00 94.50 80 ALA A C 1
ATOM 634 O O . ALA A 1 80 ? 11.015 -5.771 -2.836 1.00 94.50 80 ALA A O 1
ATOM 635 N N . ARG A 1 81 ? 11.070 -6.202 -0.617 1.00 94.94 81 ARG A N 1
ATOM 636 C CA . ARG A 1 81 ? 12.263 -7.056 -0.650 1.00 94.94 81 ARG A CA 1
ATOM 637 C C . ARG A 1 81 ? 12.007 -8.298 -1.495 1.00 94.94 81 ARG A C 1
ATOM 639 O O . ARG A 1 81 ? 12.734 -8.529 -2.455 1.00 94.94 81 ARG A O 1
ATOM 646 N N . ARG A 1 82 ? 10.928 -9.027 -1.200 1.00 95.44 82 ARG A N 1
ATOM 647 C CA . ARG A 1 82 ? 10.562 -10.258 -1.911 1.00 95.44 82 ARG A CA 1
ATOM 648 C C . ARG A 1 82 ? 10.412 -10.031 -3.417 1.00 95.44 82 ARG A C 1
ATOM 650 O O . ARG A 1 82 ? 10.957 -10.790 -4.210 1.00 95.44 82 ARG A O 1
ATOM 657 N N . ARG A 1 83 ? 9.712 -8.967 -3.822 1.00 93.56 83 ARG A N 1
ATOM 658 C CA . ARG A 1 83 ? 9.529 -8.598 -5.239 1.00 93.56 83 ARG A CA 1
ATOM 659 C C . ARG A 1 83 ? 10.846 -8.267 -5.922 1.00 93.56 83 ARG A C 1
ATOM 661 O O . ARG A 1 83 ? 11.044 -8.641 -7.075 1.00 93.56 83 ARG A O 1
ATOM 668 N N . PHE A 1 84 ? 11.735 -7.569 -5.219 1.00 91.06 84 PHE A N 1
ATOM 669 C CA . PHE A 1 84 ? 13.059 -7.257 -5.738 1.00 91.06 84 PHE A CA 1
ATOM 670 C C . PHE A 1 84 ? 13.865 -8.531 -6.007 1.00 91.06 84 PHE A C 1
ATOM 672 O O . PHE A 1 84 ? 14.425 -8.668 -7.094 1.00 91.06 84 PHE A O 1
ATOM 679 N N . ASP A 1 85 ? 13.852 -9.472 -5.063 1.00 92.44 85 ASP A N 1
ATOM 680 C CA . ASP A 1 85 ? 14.587 -10.736 -5.160 1.00 92.44 85 ASP A CA 1
ATOM 681 C C . ASP A 1 85 ? 14.013 -11.648 -6.259 1.00 92.44 85 ASP A C 1
ATOM 683 O O . ASP A 1 85 ? 14.762 -12.267 -7.011 1.00 92.44 85 ASP A O 1
ATOM 687 N N . MET A 1 86 ? 12.687 -11.662 -6.426 1.00 94.50 86 MET A N 1
ATOM 688 C CA . MET A 1 86 ? 11.997 -12.405 -7.493 1.00 94.50 86 MET A CA 1
ATOM 689 C C . MET A 1 86 ? 12.074 -11.729 -8.871 1.00 94.50 86 MET A C 1
ATOM 691 O O . MET A 1 86 ? 11.656 -12.313 -9.868 1.00 94.50 86 MET A O 1
ATOM 695 N N . GLY A 1 87 ? 12.570 -10.491 -8.954 1.00 92.94 87 GLY A N 1
ATOM 696 C CA . GLY A 1 87 ? 12.582 -9.726 -10.200 1.00 92.94 87 GLY A CA 1
ATOM 697 C C . GLY A 1 87 ? 11.191 -9.325 -10.707 1.00 92.94 87 GLY A C 1
ATOM 698 O O . GLY A 1 87 ? 11.034 -9.106 -11.908 1.00 92.94 87 GLY A O 1
ATOM 699 N N . ASP A 1 88 ? 10.198 -9.195 -9.821 1.00 96.06 88 ASP A N 1
ATOM 700 C CA . ASP A 1 88 ? 8.835 -8.768 -10.163 1.00 96.06 88 ASP A CA 1
ATOM 701 C C . ASP A 1 88 ? 8.807 -7.281 -10.545 1.00 96.06 88 ASP A C 1
ATOM 703 O O . ASP A 1 88 ? 8.602 -6.387 -9.719 1.00 96.06 88 ASP A O 1
ATOM 707 N N . LEU A 1 89 ? 9.012 -7.010 -11.834 1.00 96.75 89 LEU A N 1
ATOM 708 C CA . LEU A 1 89 ? 9.066 -5.653 -12.374 1.00 96.75 89 LEU A CA 1
ATOM 709 C C . LEU A 1 89 ? 7.756 -4.885 -12.182 1.00 96.75 89 LEU A C 1
ATOM 711 O O . LEU A 1 89 ? 7.796 -3.678 -11.947 1.00 96.75 89 LEU A O 1
ATOM 715 N N . ARG A 1 90 ? 6.603 -5.562 -12.238 1.00 96.81 90 ARG A N 1
ATOM 716 C CA . ARG A 1 90 ? 5.298 -4.914 -12.046 1.00 96.81 90 ARG A CA 1
ATOM 717 C C . ARG A 1 90 ? 5.114 -4.499 -10.593 1.00 96.81 90 ARG A C 1
ATOM 719 O O . ARG A 1 90 ? 4.676 -3.381 -10.323 1.00 96.81 90 ARG A O 1
ATOM 726 N N . GLY A 1 91 ? 5.456 -5.378 -9.657 1.00 95.38 91 GLY A N 1
ATOM 727 C CA . GLY A 1 91 ? 5.413 -5.075 -8.232 1.00 95.38 91 GLY A CA 1
ATOM 728 C C . GLY A 1 91 ? 6.386 -3.964 -7.834 1.00 95.38 91 GLY A C 1
ATOM 729 O O . GLY A 1 91 ? 6.037 -3.113 -7.015 1.00 95.38 91 GLY A O 1
ATOM 730 N N . ILE A 1 92 ? 7.572 -3.934 -8.445 1.00 96.38 92 ILE A N 1
ATOM 731 C CA . ILE A 1 92 ? 8.570 -2.873 -8.251 1.00 96.38 92 ILE A CA 1
ATOM 732 C C . ILE A 1 92 ? 8.063 -1.536 -8.802 1.00 96.38 92 ILE A C 1
ATOM 734 O O . ILE A 1 92 ? 8.079 -0.544 -8.075 1.00 96.38 92 ILE A O 1
ATOM 738 N N . ALA A 1 93 ? 7.569 -1.503 -10.045 1.00 97.38 93 ALA A N 1
ATOM 739 C CA . ALA A 1 93 ? 7.013 -0.295 -10.656 1.00 97.38 93 ALA A CA 1
ATOM 740 C C . ALA A 1 93 ? 5.878 0.294 -9.811 1.00 97.38 93 ALA A C 1
ATOM 742 O O . ALA A 1 93 ? 5.876 1.487 -9.515 1.00 97.38 93 ALA A O 1
ATOM 743 N N . ARG A 1 94 ? 4.957 -0.561 -9.349 1.00 95.81 9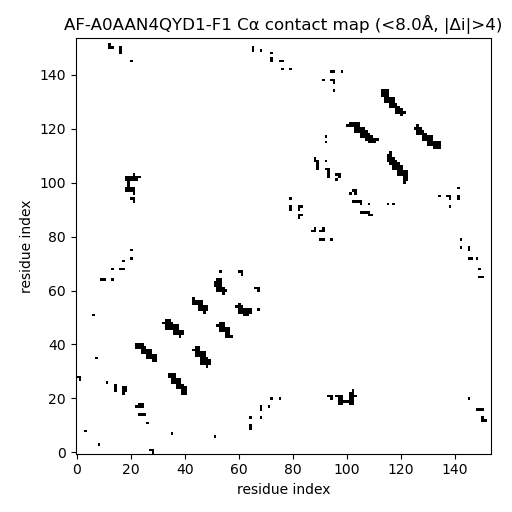4 ARG A N 1
ATOM 744 C CA . ARG A 1 94 ? 3.851 -0.152 -8.475 1.00 95.81 94 ARG A CA 1
ATOM 745 C C . ARG A 1 94 ? 4.344 0.536 -7.211 1.00 95.81 94 ARG A C 1
ATOM 747 O O . ARG A 1 94 ? 3.778 1.547 -6.817 1.00 95.81 94 ARG A O 1
ATOM 754 N N . LEU A 1 95 ? 5.382 -0.011 -6.579 1.00 95.75 95 LEU A N 1
ATOM 755 C CA . LEU A 1 95 ? 5.908 0.553 -5.344 1.00 95.75 95 LEU A CA 1
ATOM 756 C C . LEU A 1 95 ? 6.596 1.898 -5.588 1.00 95.75 95 LEU A C 1
ATOM 758 O O . LEU A 1 95 ? 6.391 2.823 -4.811 1.00 95.75 95 LEU A O 1
ATOM 762 N N . ILE A 1 96 ? 7.374 2.018 -6.669 1.00 96.88 96 ILE A N 1
ATOM 763 C CA . ILE A 1 96 ? 8.051 3.272 -7.031 1.00 96.88 96 ILE A CA 1
ATOM 764 C C . ILE A 1 96 ? 7.038 4.390 -7.298 1.00 96.88 96 ILE A C 1
ATOM 766 O O . ILE A 1 96 ? 7.286 5.520 -6.896 1.00 96.88 96 ILE A O 1
ATOM 770 N N . LEU A 1 97 ? 5.913 4.078 -7.949 1.00 96.50 97 LEU A N 1
ATOM 771 C CA . LEU A 1 97 ? 4.903 5.068 -8.340 1.00 96.50 97 LEU A CA 1
ATOM 772 C C . LEU A 1 97 ? 3.924 5.438 -7.225 1.00 96.50 97 LEU A C 1
ATOM 774 O O . LEU A 1 97 ? 3.330 6.512 -7.264 1.00 96.50 97 LEU A O 1
ATOM 778 N N . ALA A 1 98 ? 3.748 4.567 -6.232 1.00 95.19 98 ALA A N 1
ATOM 779 C CA . ALA A 1 98 ? 2.762 4.753 -5.174 1.00 95.19 98 ALA A CA 1
ATOM 780 C C . ALA A 1 98 ? 2.850 6.087 -4.401 1.00 95.19 98 ALA A C 1
ATOM 782 O O . ALA A 1 98 ? 1.791 6.644 -4.110 1.00 95.19 98 ALA A O 1
ATOM 783 N N . PRO A 1 99 ? 4.034 6.644 -4.076 1.00 93.69 99 PRO A N 1
ATOM 784 C CA . PRO A 1 99 ? 4.115 7.914 -3.355 1.00 93.69 99 PRO A CA 1
ATOM 785 C C . PRO A 1 99 ? 3.453 9.088 -4.087 1.00 93.69 99 PRO A C 1
ATOM 787 O O . PRO A 1 99 ? 2.859 9.942 -3.431 1.00 93.69 99 PRO A O 1
ATOM 790 N N . ASP A 1 100 ? 3.523 9.099 -5.421 1.00 92.31 100 ASP A N 1
ATOM 791 C CA . ASP A 1 100 ? 3.039 10.200 -6.262 1.00 92.31 100 ASP A CA 1
ATOM 792 C C . ASP A 1 100 ? 1.643 9.922 -6.846 1.00 92.31 100 ASP A C 1
ATOM 794 O O . ASP A 1 100 ? 0.819 10.824 -7.001 1.00 92.31 100 ASP A O 1
ATOM 798 N N . GLU A 1 101 ? 1.358 8.661 -7.169 1.00 93.69 101 GLU A N 1
ATOM 799 C CA . GLU A 1 101 ? 0.136 8.255 -7.878 1.00 93.69 101 GLU A CA 1
ATOM 800 C C . GLU A 1 101 ? -0.891 7.578 -6.967 1.00 93.69 101 GLU A C 1
ATOM 802 O O . GLU A 1 101 ? -2.040 7.362 -7.364 1.00 93.69 101 GLU A O 1
ATOM 807 N N . GLY A 1 102 ? -0.485 7.216 -5.750 1.00 91.88 102 GLY A N 1
ATOM 808 C CA . GLY A 1 102 ? -1.251 6.342 -4.881 1.00 91.88 102 GLY A CA 1
ATOM 809 C C . GLY A 1 102 ? -1.423 4.936 -5.478 1.00 91.88 102 GLY A C 1
ATOM 810 O O . GLY A 1 102 ? -0.603 4.461 -6.274 1.00 91.88 102 GLY A O 1
ATOM 811 N N . PRO A 1 103 ? -2.506 4.230 -5.116 1.00 91.31 103 PRO A N 1
ATOM 812 C CA . PRO A 1 103 ? -2.807 2.911 -5.661 1.00 91.31 103 PRO A CA 1
ATOM 813 C C . PRO A 1 103 ? -3.052 2.958 -7.177 1.00 91.31 103 PRO A C 1
ATOM 815 O O . PRO A 1 103 ? -3.993 3.597 -7.656 1.00 91.31 103 PRO A O 1
ATOM 818 N N . CYS A 1 104 ? -2.240 2.218 -7.932 1.00 93.00 104 CYS A N 1
ATOM 819 C CA . CYS A 1 104 ? -2.327 2.126 -9.387 1.00 93.00 104 CYS A CA 1
ATOM 820 C C . CYS A 1 104 ? -2.256 0.676 -9.887 1.00 93.00 104 CYS A C 1
ATOM 822 O O . CYS A 1 104 ? -1.666 -0.210 -9.257 1.00 93.00 104 CYS A O 1
ATOM 824 N N . ALA A 1 105 ? -2.873 0.432 -11.045 1.00 93.81 105 ALA A N 1
ATOM 825 C CA . ALA A 1 105 ? -2.753 -0.827 -11.767 1.00 93.81 105 ALA A CA 1
ATOM 826 C C . ALA A 1 105 ? -1.576 -0.742 -12.744 1.00 93.81 105 ALA A C 1
ATOM 828 O O . ALA A 1 105 ? -1.529 0.172 -13.561 1.00 93.81 105 ALA A O 1
ATOM 829 N N . ILE A 1 106 ? -0.655 -1.704 -12.679 1.00 97.06 106 ILE A N 1
ATOM 830 C CA . ILE A 1 106 ? 0.447 -1.828 -13.641 1.00 97.06 106 ILE A CA 1
ATOM 831 C C . ILE A 1 106 ? 0.033 -2.837 -14.709 1.00 97.06 106 ILE A C 1
ATOM 833 O O . ILE A 1 106 ? -0.158 -4.013 -14.385 1.00 97.06 106 ILE A O 1
ATOM 837 N N . LEU A 1 107 ? -0.117 -2.383 -15.952 1.00 96.88 107 LEU A N 1
ATOM 838 C CA . LEU A 1 107 ? -0.495 -3.234 -17.082 1.00 96.88 107 LEU A CA 1
ATOM 839 C C . LEU A 1 107 ? 0.733 -3.924 -17.672 1.00 96.88 107 LEU A C 1
ATOM 841 O O . LEU A 1 107 ? 0.732 -5.141 -17.879 1.00 96.88 107 LEU A O 1
ATOM 845 N N . SER A 1 108 ? 1.826 -3.189 -17.841 1.00 97.44 108 SER A N 1
ATOM 846 C CA . SER A 1 108 ? 3.096 -3.738 -18.303 1.00 97.44 108 SER A CA 1
ATOM 847 C C . SER A 1 108 ? 4.276 -3.052 -17.615 1.00 97.44 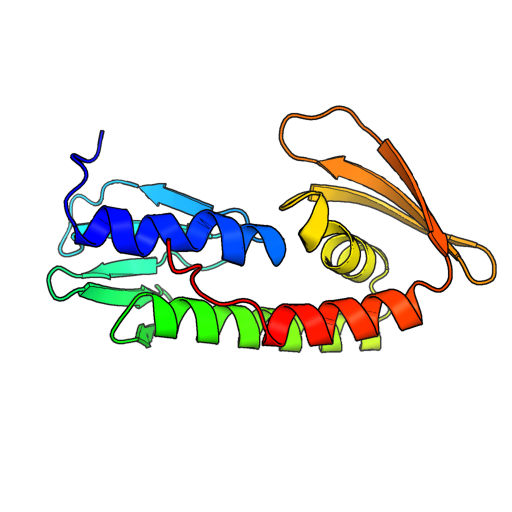108 SER A C 1
ATOM 849 O O . SER A 1 108 ? 4.181 -1.923 -17.139 1.00 97.44 108 SER A O 1
ATOM 851 N N . ALA A 1 109 ? 5.371 -3.797 -17.467 1.00 97.62 109 ALA A N 1
ATOM 852 C CA . ALA A 1 109 ? 6.630 -3.292 -16.937 1.00 97.62 109 ALA A CA 1
ATOM 853 C C . ALA A 1 109 ? 7.768 -4.088 -17.577 1.00 97.62 109 ALA A C 1
ATOM 855 O O . ALA A 1 109 ? 7.870 -5.299 -17.359 1.00 97.62 109 ALA A O 1
ATOM 856 N N . ALA A 1 110 ? 8.601 -3.423 -18.371 1.00 97.12 110 ALA A N 1
ATOM 857 C CA . ALA A 1 110 ? 9.669 -4.056 -19.136 1.00 97.12 110 ALA A CA 1
ATOM 858 C C . ALA A 1 110 ? 10.996 -3.326 -18.931 1.00 97.12 110 ALA A C 1
ATOM 860 O O . ALA A 1 110 ? 11.063 -2.099 -18.874 1.00 97.12 110 ALA A O 1
ATOM 861 N N . ARG A 1 111 ? 12.083 -4.094 -18.810 1.00 94.75 111 ARG A N 1
ATOM 862 C CA . ARG A 1 111 ? 13.430 -3.516 -18.767 1.00 94.75 111 ARG A CA 1
ATOM 863 C C . ARG A 1 111 ? 13.817 -3.042 -20.158 1.00 94.75 111 ARG A C 1
ATOM 865 O O . ARG A 1 111 ? 13.727 -3.812 -21.109 1.00 94.75 111 ARG A O 1
ATOM 872 N N . ASN A 1 112 ? 14.343 -1.828 -20.236 1.00 90.81 112 ASN A N 1
ATOM 873 C CA . ASN A 1 112 ? 14.896 -1.275 -21.462 1.00 90.81 112 ASN A CA 1
ATOM 874 C C . ASN A 1 112 ? 16.212 -0.552 -21.144 1.00 90.81 112 ASN A C 1
ATOM 876 O O . ASN A 1 112 ? 16.237 0.586 -20.662 1.00 90.81 112 ASN A O 1
ATOM 880 N N . GLY A 1 113 ? 17.327 -1.263 -21.335 1.00 87.69 113 GLY A N 1
ATOM 881 C CA . GLY A 1 113 ? 18.641 -0.840 -20.853 1.00 87.69 113 GLY A CA 1
ATOM 882 C C . GLY A 1 113 ? 18.652 -0.673 -19.329 1.00 87.69 113 GLY A C 1
ATOM 883 O O . GLY A 1 113 ? 18.326 -1.600 -18.585 1.00 87.69 113 GLY A O 1
ATOM 884 N N . PHE A 1 114 ? 19.008 0.525 -18.859 1.00 86.62 114 PHE A N 1
ATOM 885 C CA . PHE A 1 114 ? 18.997 0.880 -17.431 1.00 86.62 114 PHE A CA 1
ATOM 886 C C . PHE A 1 114 ? 17.640 1.400 -16.920 1.00 86.62 114 PHE A C 1
ATOM 888 O O . PHE A 1 114 ? 17.493 1.632 -15.716 1.00 86.62 114 PHE A O 1
ATOM 895 N N . GLY A 1 115 ? 16.662 1.578 -17.813 1.00 94.44 115 GLY A N 1
ATOM 896 C CA . GLY A 1 115 ? 15.319 2.053 -17.491 1.00 94.44 115 GLY A CA 1
ATOM 897 C C . GLY A 1 115 ? 14.309 0.924 -17.299 1.00 94.44 115 GLY A C 1
ATOM 898 O O . GLY A 1 115 ? 14.551 -0.236 -17.656 1.00 94.44 115 GLY A O 1
ATOM 899 N N . LEU A 1 116 ? 13.170 1.286 -16.717 1.00 97.00 116 LEU A N 1
ATOM 900 C CA . LEU A 1 116 ? 11.973 0.458 -16.654 1.00 97.00 116 LEU A CA 1
ATOM 901 C C . LEU A 1 116 ? 10.837 1.200 -17.361 1.00 97.00 116 LEU A C 1
ATOM 903 O O . LEU A 1 116 ? 10.377 2.222 -16.855 1.00 97.00 116 LEU A O 1
ATOM 907 N N . ASP A 1 117 ? 10.413 0.695 -18.513 1.00 98.12 117 ASP A N 1
ATOM 908 C CA . ASP A 1 117 ? 9.265 1.229 -19.242 1.00 98.12 117 ASP A CA 1
ATOM 909 C C . ASP A 1 117 ? 7.998 0.622 -18.623 1.00 98.12 117 ASP A C 1
ATOM 911 O O . ASP A 1 117 ? 7.918 -0.597 -18.425 1.00 98.12 117 ASP A O 1
ATOM 915 N N . VAL A 1 118 ? 7.052 1.473 -18.230 1.00 98.31 118 VAL A N 1
ATOM 916 C CA . VAL A 1 118 ? 5.876 1.099 -17.440 1.00 98.31 118 VAL A CA 1
ATOM 917 C C . VAL A 1 118 ? 4.626 1.715 -18.041 1.00 98.31 118 VAL A C 1
ATOM 919 O O . VAL A 1 118 ? 4.516 2.935 -18.152 1.00 98.31 118 VAL A O 1
ATOM 922 N N . GLU A 1 119 ? 3.652 0.857 -18.307 1.00 98.25 119 GLU A N 1
ATOM 923 C CA . GLU A 1 119 ? 2.287 1.237 -18.643 1.00 98.25 119 GLU A CA 1
ATOM 924 C C . GLU A 1 119 ? 1.407 1.014 -17.409 1.00 98.25 119 GLU A C 1
ATOM 926 O O . GLU A 1 119 ? 1.333 -0.095 -16.853 1.00 98.25 119 GLU A O 1
ATOM 931 N N . TYR A 1 120 ? 0.737 2.065 -16.949 1.00 97.56 120 TYR A N 1
ATOM 932 C CA . TYR A 1 120 ? -0.041 2.022 -15.718 1.00 97.56 120 TYR A CA 1
ATOM 933 C C . TYR A 1 120 ? -1.284 2.903 -15.761 1.00 97.56 120 TYR A C 1
ATOM 935 O O . TYR A 1 120 ? -1.406 3.854 -16.530 1.00 97.56 120 TYR A O 1
ATOM 943 N N . ARG A 1 121 ? -2.237 2.582 -14.888 1.00 96.44 121 ARG A N 1
ATOM 944 C CA . ARG A 1 121 ? -3.475 3.337 -14.713 1.00 96.44 121 ARG A CA 1
ATOM 945 C C . ARG A 1 121 ? -3.661 3.692 -13.239 1.00 96.44 121 ARG A C 1
ATOM 947 O O . ARG A 1 121 ? -3.973 2.799 -12.440 1.00 96.44 121 ARG A O 1
ATOM 954 N N . PRO A 1 122 ? -3.483 4.967 -12.852 1.00 92.50 122 PRO A N 1
ATOM 955 C CA . PRO A 1 122 ? -3.904 5.433 -11.538 1.00 92.50 122 PRO A CA 1
ATOM 956 C C . PRO A 1 122 ? -5.420 5.301 -11.383 1.00 92.50 122 PRO A C 1
ATOM 958 O O . PRO A 1 122 ? -6.179 5.350 -12.357 1.00 92.50 122 PRO A O 1
ATOM 961 N N . ARG A 1 123 ? -5.890 5.151 -10.146 1.00 85.31 123 ARG A N 1
ATOM 962 C CA . ARG A 1 123 ? -7.325 5.022 -9.881 1.00 85.31 123 ARG A CA 1
ATOM 963 C C . ARG A 1 123 ? -8.088 6.265 -10.353 1.00 85.31 123 ARG A C 1
ATOM 965 O O . ARG A 1 123 ? -7.761 7.382 -9.972 1.00 85.31 123 ARG A O 1
ATOM 972 N N . GLY A 1 124 ? -9.136 6.051 -11.151 1.00 85.88 124 GLY A N 1
ATOM 973 C CA . GLY A 1 124 ? -9.992 7.130 -11.659 1.00 85.88 124 GLY A CA 1
ATOM 974 C C . GLY A 1 124 ? -9.318 8.046 -12.685 1.00 85.88 124 GLY A C 1
ATOM 975 O O . GLY A 1 124 ? -9.877 9.088 -13.009 1.00 85.88 124 GLY A O 1
ATOM 976 N N . ARG A 1 125 ? -8.133 7.679 -13.190 1.00 90.19 125 ARG A N 1
ATOM 977 C CA . ARG A 1 125 ? -7.404 8.431 -14.217 1.00 90.19 125 ARG A CA 1
ATOM 978 C C . ARG A 1 125 ? -7.233 7.597 -15.485 1.00 90.19 125 ARG A C 1
ATOM 980 O O . ARG A 1 125 ? -7.446 6.381 -15.492 1.00 90.19 125 ARG A O 1
ATOM 987 N N . THR A 1 126 ? -6.864 8.274 -16.565 1.00 94.25 126 THR A N 1
ATOM 988 C CA . THR A 1 126 ? -6.542 7.651 -17.849 1.00 94.25 126 THR A CA 1
ATOM 989 C C . THR A 1 126 ? -5.251 6.836 -17.769 1.00 94.25 126 THR A C 1
ATOM 991 O O . THR A 1 126 ? -4.475 6.931 -16.816 1.00 94.25 126 THR A O 1
ATOM 994 N N . LEU A 1 127 ? -5.057 5.984 -18.774 1.00 96.06 127 LEU A N 1
ATOM 995 C CA . LEU A 1 127 ? -3.833 5.213 -18.963 1.00 96.06 127 LEU A CA 1
ATOM 996 C C . LEU A 1 127 ? -2.630 6.145 -19.178 1.00 96.06 127 LEU A C 1
ATOM 998 O O . LEU A 1 127 ? -2.773 7.189 -19.818 1.00 96.06 127 LEU A O 1
ATOM 1002 N N . ARG A 1 128 ? -1.468 5.769 -18.640 1.00 96.50 128 ARG A N 1
ATOM 1003 C CA . ARG A 1 128 ? -0.215 6.517 -18.748 1.00 96.50 128 ARG A CA 1
ATOM 1004 C C . ARG A 1 128 ? 0.948 5.578 -19.043 1.00 96.50 128 ARG A C 1
ATOM 1006 O O . ARG A 1 128 ? 1.013 4.483 -18.487 1.00 96.50 128 ARG A O 1
ATOM 1013 N N . ASP A 1 129 ? 1.896 6.090 -19.813 1.00 97.06 129 ASP A N 1
ATOM 1014 C CA . ASP A 1 129 ? 3.175 5.451 -20.098 1.00 97.06 129 ASP A CA 1
ATOM 1015 C C . ASP A 1 129 ? 4.306 6.321 -19.569 1.00 97.06 129 ASP A C 1
ATOM 1017 O O . ASP A 1 129 ? 4.307 7.543 -19.748 1.00 97.06 129 ASP A O 1
ATOM 1021 N N . ILE A 1 130 ? 5.268 5.695 -18.900 1.00 97.00 130 ILE A N 1
ATOM 1022 C CA . ILE A 1 130 ? 6.459 6.370 -18.391 1.00 97.00 130 ILE A CA 1
ATOM 1023 C C . ILE A 1 130 ? 7.686 5.480 -18.529 1.00 97.00 130 ILE A C 1
ATOM 1025 O O . ILE A 1 130 ? 7.605 4.252 -18.546 1.00 97.00 130 ILE A O 1
ATOM 1029 N N . ARG A 1 131 ? 8.847 6.124 -18.504 1.00 96.88 131 ARG A N 1
ATOM 1030 C CA . ARG A 1 131 ? 10.129 5.473 -18.281 1.00 96.88 131 ARG A CA 1
ATOM 1031 C C . ARG A 1 131 ? 10.662 5.861 -16.909 1.00 96.88 131 ARG A C 1
ATOM 1033 O O . ARG A 1 131 ? 10.828 7.040 -16.612 1.00 96.88 131 ARG A O 1
ATOM 1040 N N . ILE A 1 132 ? 10.945 4.867 -16.074 1.00 96.44 132 ILE A N 1
ATOM 1041 C CA . ILE A 1 132 ? 11.606 5.052 -14.782 1.00 96.44 132 ILE A CA 1
ATOM 1042 C C . ILE A 1 132 ? 13.098 4.793 -14.975 1.00 96.44 132 ILE A C 1
ATOM 1044 O O . ILE A 1 132 ? 13.560 3.645 -14.960 1.00 96.44 132 ILE A O 1
ATOM 1048 N N . ASP A 1 133 ? 13.869 5.861 -15.147 1.00 94.75 133 ASP A N 1
ATOM 1049 C CA . ASP A 1 133 ? 15.324 5.760 -15.205 1.00 94.75 133 ASP A CA 1
ATOM 1050 C C . ASP A 1 133 ? 15.913 5.387 -13.840 1.00 94.75 133 ASP A C 1
ATOM 1052 O O . ASP A 1 133 ? 15.412 5.773 -12.779 1.00 94.75 133 ASP A O 1
ATOM 1056 N N . HIS A 1 134 ? 16.992 4.600 -13.864 1.00 93.31 134 HIS A N 1
ATOM 1057 C CA . HIS A 1 134 ? 17.687 4.126 -12.664 1.00 93.31 134 HIS A CA 1
ATOM 1058 C C . HIS A 1 134 ? 16.744 3.496 -11.620 1.00 93.31 134 HIS A C 1
ATOM 1060 O O . HIS A 1 134 ? 16.919 3.678 -10.411 1.00 93.31 134 HIS A O 1
ATOM 1066 N N . TRP A 1 135 ? 15.756 2.714 -12.074 1.00 94.00 135 TRP A N 1
ATOM 1067 C CA . TRP A 1 135 ? 14.669 2.172 -11.245 1.00 94.00 135 TRP A CA 1
ATOM 1068 C C . TRP A 1 135 ? 15.137 1.433 -9.979 1.00 94.00 135 TRP A C 1
ATOM 1070 O O . TRP A 1 135 ? 14.450 1.447 -8.964 1.00 94.00 135 TRP A O 1
ATOM 1080 N N . ARG A 1 136 ? 16.332 0.823 -9.982 1.00 92.81 136 ARG A N 1
ATOM 1081 C CA . ARG A 1 136 ? 16.916 0.183 -8.786 1.00 92.81 136 ARG A CA 1
ATOM 1082 C C . ARG A 1 136 ? 17.284 1.184 -7.689 1.00 92.81 136 ARG A C 1
ATOM 1084 O O . ARG A 1 136 ? 17.150 0.862 -6.509 1.00 92.81 136 ARG A O 1
ATOM 1091 N N . THR A 1 137 ? 17.789 2.357 -8.064 1.00 94.25 137 THR A N 1
ATOM 1092 C CA . THR A 1 137 ? 18.088 3.446 -7.126 1.00 94.25 137 THR A CA 1
ATOM 1093 C C . THR A 1 137 ? 16.787 4.036 -6.605 1.00 94.25 137 THR A C 1
ATOM 1095 O O . THR A 1 137 ? 16.605 4.083 -5.390 1.00 94.25 137 THR A O 1
ATOM 1098 N N . ARG A 1 138 ? 15.836 4.327 -7.506 1.00 94.12 138 ARG A N 1
ATOM 1099 C CA . ARG A 1 138 ? 14.488 4.788 -7.139 1.00 94.12 138 ARG A CA 1
ATOM 1100 C C . ARG A 1 138 ? 13.805 3.833 -6.163 1.00 94.12 138 ARG A C 1
ATOM 1102 O O . ARG A 1 138 ? 13.343 4.263 -5.120 1.00 94.12 138 ARG A O 1
ATOM 1109 N N . MET A 1 139 ? 13.857 2.525 -6.411 1.00 93.94 139 MET A N 1
ATOM 1110 C CA . MET A 1 139 ? 13.322 1.510 -5.498 1.00 93.94 139 MET A CA 1
ATOM 1111 C C . MET A 1 139 ? 13.939 1.589 -4.090 1.00 93.94 139 MET A C 1
ATOM 1113 O O . MET A 1 139 ? 13.232 1.490 -3.086 1.00 93.94 139 MET A O 1
ATOM 1117 N N . ARG A 1 140 ? 15.262 1.779 -3.983 1.00 93.38 140 ARG A N 1
ATOM 1118 C CA . ARG A 1 140 ? 15.938 1.937 -2.682 1.00 93.38 140 ARG A CA 1
ATOM 1119 C C . ARG A 1 140 ? 15.494 3.205 -1.959 1.00 93.38 140 ARG A C 1
ATOM 1121 O O . ARG A 1 140 ? 15.299 3.165 -0.745 1.00 93.38 140 ARG A O 1
ATOM 1128 N N . GLU A 1 141 ? 15.329 4.302 -2.685 1.00 94.50 141 GLU A N 1
ATOM 1129 C CA . GLU A 1 141 ? 14.823 5.567 -2.148 1.00 94.50 141 GLU A CA 1
ATOM 1130 C C . GLU A 1 141 ? 13.374 5.434 -1.684 1.00 94.50 141 GLU A C 1
ATOM 1132 O O . GLU A 1 141 ? 13.070 5.814 -0.554 1.00 94.50 141 GLU A O 1
ATOM 1137 N N . THR A 1 142 ? 12.513 4.799 -2.480 1.00 94.69 142 THR A N 1
ATOM 1138 C CA . THR A 1 142 ? 11.125 4.490 -2.120 1.00 94.69 142 THR A CA 1
ATOM 1139 C C . THR A 1 142 ? 11.062 3.684 -0.825 1.00 94.69 142 THR A C 1
ATOM 1141 O O . THR A 1 142 ? 10.360 4.079 0.101 1.00 94.69 142 THR A O 1
ATOM 1144 N N . MET A 1 143 ? 11.849 2.610 -0.686 1.00 93.88 143 MET A N 1
ATOM 1145 C CA . MET A 1 143 ? 11.885 1.825 0.558 1.00 93.88 143 MET A CA 1
ATOM 1146 C C . MET A 1 143 ? 12.345 2.652 1.771 1.00 93.88 143 MET A C 1
ATOM 1148 O O . MET A 1 143 ? 11.854 2.447 2.881 1.00 93.88 143 MET A O 1
ATOM 1152 N N . ARG A 1 144 ? 13.274 3.600 1.594 1.00 93.94 144 ARG A N 1
ATOM 1153 C CA . ARG A 1 144 ? 13.656 4.546 2.661 1.00 93.94 144 ARG A CA 1
ATOM 1154 C C . ARG A 1 144 ? 12.538 5.547 2.961 1.00 93.94 144 ARG A C 1
ATOM 1156 O O . ARG A 1 144 ? 12.367 5.931 4.113 1.00 93.94 144 ARG A O 1
ATOM 1163 N N . GLY A 1 145 ? 11.789 5.966 1.944 1.00 93.50 145 GLY A N 1
ATOM 1164 C CA . GLY A 1 145 ? 10.601 6.807 2.071 1.00 93.50 145 GLY A CA 1
ATOM 1165 C C . GLY A 1 145 ? 9.512 6.135 2.901 1.00 93.50 145 GLY A C 1
ATOM 1166 O O . GLY A 1 145 ? 9.056 6.730 3.869 1.00 93.50 145 GLY A O 1
ATOM 1167 N N . VAL A 1 146 ? 9.188 4.871 2.606 1.00 93.44 146 VAL A N 1
ATOM 1168 C CA . VAL A 1 146 ? 8.176 4.080 3.334 1.00 93.44 146 VAL A CA 1
ATOM 1169 C C . VAL A 1 146 ? 8.448 4.044 4.839 1.00 93.44 146 VAL A C 1
ATOM 1171 O O . VAL A 1 146 ? 7.532 4.224 5.633 1.00 93.44 146 VAL A O 1
ATOM 1174 N N . ARG A 1 147 ? 9.714 3.901 5.252 1.00 90.44 147 ARG A N 1
ATOM 1175 C CA . ARG A 1 147 ? 10.104 3.905 6.677 1.00 90.44 147 ARG A CA 1
ATOM 1176 C C . ARG A 1 147 ? 9.774 5.208 7.408 1.00 90.44 147 ARG A C 1
ATOM 1178 O O . ARG A 1 147 ? 9.659 5.191 8.625 1.00 90.44 147 ARG A O 1
ATOM 1185 N N . ARG A 1 148 ? 9.666 6.318 6.675 1.00 90.69 148 ARG A N 1
ATOM 1186 C CA . ARG A 1 148 ? 9.424 7.666 7.209 1.00 90.69 148 ARG A CA 1
ATOM 1187 C C . ARG A 1 148 ? 7.968 8.111 7.086 1.00 90.69 148 ARG A C 1
ATOM 1189 O O . ARG A 1 148 ? 7.655 9.219 7.503 1.00 90.69 148 ARG A O 1
ATOM 1196 N N . ILE A 1 149 ? 7.093 7.294 6.497 1.00 88.31 149 ILE A N 1
ATOM 1197 C CA . ILE A 1 149 ? 5.667 7.615 6.417 1.00 88.31 149 ILE A CA 1
ATOM 1198 C C . ILE A 1 149 ? 5.086 7.552 7.832 1.00 88.31 149 ILE A C 1
ATOM 1200 O O . ILE A 1 149 ? 5.044 6.485 8.438 1.00 88.31 149 ILE A O 1
ATOM 1204 N N . GLY A 1 150 ? 4.651 8.701 8.342 1.00 83.38 150 GLY A N 1
ATOM 1205 C CA . GLY A 1 150 ? 3.943 8.829 9.611 1.00 83.38 150 GLY A CA 1
ATOM 1206 C C . GLY A 1 150 ? 2.490 9.247 9.411 1.00 83.38 150 GLY A C 1
ATOM 1207 O O . GLY A 1 150 ? 2.049 9.522 8.291 1.00 83.38 150 GLY A O 1
ATOM 1208 N N . LEU A 1 151 ? 1.752 9.309 10.517 1.00 74.31 151 LEU A N 1
ATOM 1209 C CA . LEU A 1 151 ? 0.508 10.066 10.573 1.00 74.31 151 LEU A CA 1
ATOM 1210 C C . LEU A 1 151 ? 0.881 11.553 10.511 1.00 74.31 151 LEU A C 1
ATOM 1212 O O . LEU A 1 151 ? 1.649 12.020 11.345 1.00 74.31 151 LEU A O 1
ATOM 1216 N N . GLU A 1 152 ? 0.398 12.283 9.507 1.00 64.69 152 GLU A N 1
ATOM 1217 C CA . GLU A 1 152 ? 0.624 13.731 9.427 1.00 64.69 152 GLU A CA 1
ATOM 1218 C C . GLU A 1 152 ? -0.135 14.406 10.583 1.00 64.69 152 GLU A C 1
ATOM 1220 O O . GLU A 1 152 ? -1.359 14.263 10.683 1.00 64.69 152 GLU A O 1
ATOM 1225 N N . GLU A 1 153 ? 0.578 15.088 11.484 1.00 44.81 153 GLU A N 1
ATOM 1226 C CA . GLU A 1 153 ? -0.012 16.059 12.412 1.00 44.81 153 GLU A CA 1
ATOM 1227 C C . GLU A 1 153 ? -0.415 17.294 11.594 1.00 44.81 153 GLU A C 1
ATOM 1229 O O . GLU A 1 153 ? 0.385 17.785 10.797 1.00 44.81 153 GLU A O 1
ATOM 1234 N N . GLN A 1 154 ? -1.673 17.727 11.717 1.00 45.22 154 GLN A N 1
ATOM 1235 C CA . GLN A 1 154 ? -2.123 19.016 11.181 1.00 45.22 154 GLN A CA 1
ATOM 1236 C C . GLN A 1 154 ? -1.999 20.069 12.270 1.00 45.22 154 GLN A C 1
ATOM 1238 O O . GLN A 1 154 ? -2.417 19.748 13.407 1.00 45.22 154 GLN A O 1
#

Radius of gyration: 16.76 Å; Cα contacts (8 Å, |Δi|>4): 257; chains: 1; bounding box: 42×32×44 Å